Protein AF-M7CTZ2-F1 (afdb_monomer_lite)

Secondary structure (DSSP, 8-state):
---HHHHHHHHHHHHHHHHHHHH----TT-SSEEE-TTSPPPPHHHHHHHHHHHHHTT--EEEEEEEEETTEEEEEEEETT----HHHHHHHHHHT-

Radius of gyration: 15.52 Å; chains: 1; bounding box: 33×26×49 Å

pLDDT: mean 89.27, std 10.99, range [47.38, 98.12]

Organism: NCBI:txid1288826

Foldseek 3Di:
DPPPVVVVVVVVVVVVVLVVQVVDADDPPAHAENEDPAADDDDPVLRNVVSVVCVVVVKHKYFPYWDDDPVGIDTDMDISVRDDCPVVSVVSRVVVD

Sequence (97 aa):
MDEPNDSAKLKRLSELHDEFLRSLRPNRGLRSIHVASGCLEFGEWFLSRWDREVTSRQDFVYISDAHYKRSGFYVDYDSILGIDYDDLVEALIGQGR

Structure (mmCIF, N/CA/C/O backbone):
data_AF-M7CTZ2-F1
#
_entry.id   AF-M7CTZ2-F1
#
loop_
_atom_site.group_PDB
_atom_site.id
_atom_site.type_symbol
_atom_site.label_atom_id
_atom_site.label_alt_id
_atom_site.label_comp_id
_atom_site.label_asym_id
_atom_site.label_entity_id
_atom_site.label_seq_id
_atom_site.pdbx_PDB_ins_code
_atom_site.Cartn_x
_atom_site.Cartn_y
_atom_site.Cartn_z
_atom_site.occupancy
_atom_site.B_iso_or_equiv
_atom_site.auth_seq_id
_atom_site.auth_comp_id
_atom_site.auth_asym_id
_atom_site.auth_atom_id
_atom_site.pdbx_PDB_model_num
ATOM 1 N N . MET A 1 1 ? 2.091 -3.142 -35.228 1.00 48.53 1 MET A N 1
ATOM 2 C CA . MET A 1 1 ? 3.378 -3.859 -35.176 1.00 48.53 1 MET A CA 1
ATOM 3 C C . MET A 1 1 ? 4.091 -3.218 -34.004 1.00 48.53 1 MET A C 1
ATOM 5 O O . MET A 1 1 ? 4.505 -2.078 -34.149 1.00 48.53 1 MET A O 1
ATOM 9 N N . ASP A 1 2 ? 4.048 -3.843 -32.827 1.00 53.19 2 ASP A N 1
ATOM 10 C CA . ASP A 1 2 ? 4.676 -3.281 -31.627 1.00 53.19 2 ASP A CA 1
ATOM 11 C C . ASP A 1 2 ? 6.187 -3.267 -31.854 1.00 53.19 2 ASP A C 1
ATOM 13 O O . ASP A 1 2 ? 6.781 -4.305 -32.163 1.00 53.19 2 ASP A O 1
ATOM 17 N N . GLU A 1 3 ? 6.805 -2.087 -31.812 1.00 56.62 3 GLU A N 1
ATOM 18 C CA . GLU A 1 3 ? 8.240 -1.983 -32.042 1.00 56.62 3 GLU A CA 1
ATOM 19 C C . GLU A 1 3 ? 8.989 -2.720 -30.914 1.00 56.62 3 GLU A C 1
ATOM 21 O O . GLU A 1 3 ? 8.676 -2.518 -29.737 1.00 56.62 3 GLU A O 1
ATOM 26 N N . PRO A 1 4 ? 10.020 -3.533 -31.221 1.00 61.5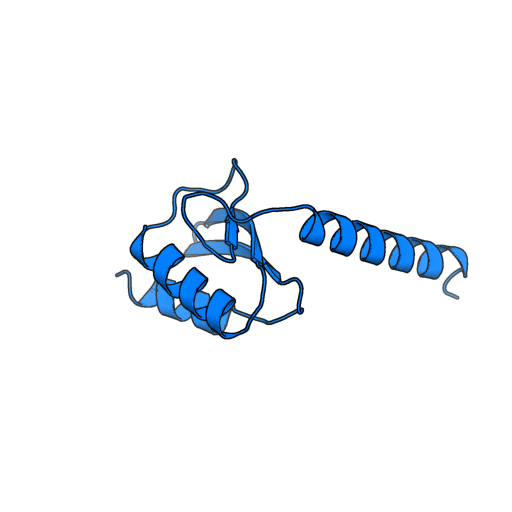3 4 PRO A N 1
ATOM 27 C CA . PRO A 1 4 ? 10.800 -4.292 -30.228 1.00 61.53 4 PRO A CA 1
ATOM 28 C C . PRO A 1 4 ? 11.365 -3.448 -29.070 1.00 61.53 4 PRO A C 1
ATOM 30 O O . PRO A 1 4 ? 11.725 -3.972 -28.017 1.00 61.53 4 PRO A O 1
ATOM 33 N N . ASN A 1 5 ? 11.449 -2.133 -29.274 1.00 73.00 5 ASN A N 1
ATOM 34 C CA . ASN A 1 5 ? 11.952 -1.149 -28.331 1.00 73.00 5 ASN A CA 1
ATOM 35 C C . ASN A 1 5 ? 11.002 -0.913 -27.142 1.00 73.00 5 ASN A C 1
ATOM 37 O O . ASN A 1 5 ? 11.460 -0.699 -26.021 1.00 73.00 5 ASN A O 1
ATOM 41 N N . ASP A 1 6 ? 9.687 -0.986 -27.350 1.00 83.50 6 ASP A N 1
ATOM 42 C CA . ASP A 1 6 ? 8.721 -0.628 -26.306 1.00 83.50 6 ASP A CA 1
ATOM 43 C C . ASP A 1 6 ? 8.547 -1.747 -25.282 1.00 83.50 6 ASP A C 1
ATOM 45 O O . ASP A 1 6 ? 8.524 -1.483 -24.081 1.00 83.50 6 ASP A O 1
ATOM 49 N N . SER A 1 7 ? 8.568 -3.007 -25.722 1.00 86.38 7 SER A N 1
ATOM 50 C CA . SER A 1 7 ? 8.563 -4.160 -24.811 1.00 86.38 7 SER A CA 1
ATOM 51 C C . SER A 1 7 ? 9.784 -4.158 -23.877 1.00 86.38 7 SER A C 1
ATOM 53 O O . SER A 1 7 ? 9.651 -4.376 -22.672 1.00 86.38 7 SER A O 1
ATOM 55 N N . ALA A 1 8 ? 10.971 -3.835 -24.404 1.00 86.88 8 ALA A N 1
ATOM 56 C CA . ALA A 1 8 ? 12.192 -3.746 -23.607 1.00 86.88 8 ALA A CA 1
ATOM 57 C C . ALA A 1 8 ? 12.140 -2.599 -22.581 1.00 86.88 8 ALA A C 1
ATOM 59 O O . ALA A 1 8 ? 12.534 -2.783 -21.427 1.00 86.88 8 ALA A O 1
ATOM 60 N N . LYS A 1 9 ? 11.613 -1.430 -22.973 1.00 90.31 9 LYS A N 1
ATOM 61 C CA . LYS A 1 9 ? 11.414 -0.292 -22.061 1.00 90.31 9 LYS A CA 1
ATOM 62 C C . LYS A 1 9 ? 10.398 -0.604 -20.967 1.00 90.31 9 LYS A C 1
ATOM 64 O O . LYS A 1 9 ? 10.657 -0.286 -19.812 1.00 90.31 9 LYS A O 1
ATOM 69 N N . LEU A 1 10 ? 9.277 -1.241 -21.308 1.00 91.19 10 LEU A N 1
ATOM 70 C CA . LEU A 1 10 ? 8.253 -1.642 -20.340 1.00 91.19 10 LEU A CA 1
ATOM 71 C C . LEU A 1 10 ? 8.809 -2.637 -19.323 1.00 91.19 10 LEU A C 1
ATOM 73 O O . LEU A 1 10 ? 8.621 -2.454 -18.123 1.00 91.19 10 LEU A O 1
ATOM 77 N N . LYS A 1 11 ? 9.569 -3.637 -19.785 1.00 90.75 11 LYS A N 1
ATOM 78 C CA . LYS A 1 11 ? 10.261 -4.565 -18.887 1.00 90.75 11 LYS A CA 1
ATOM 79 C C . LYS A 1 11 ? 11.204 -3.819 -17.944 1.00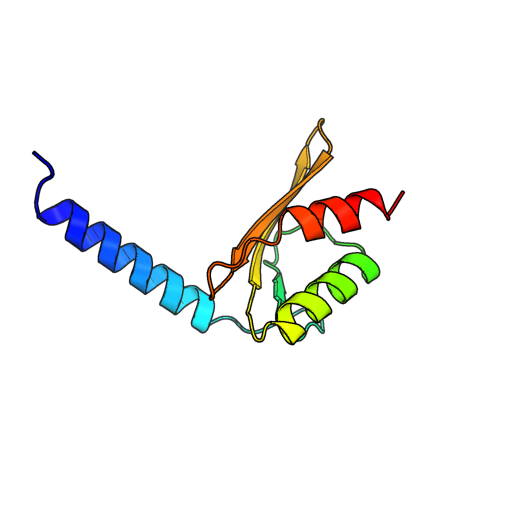 90.75 11 LYS A C 1
ATOM 81 O O . LYS A 1 11 ? 11.174 -4.058 -16.741 1.00 90.75 11 LYS A O 1
ATOM 86 N N . ARG A 1 12 ? 11.995 -2.875 -18.468 1.00 92.50 12 ARG A N 1
ATOM 87 C CA . ARG A 1 12 ? 12.910 -2.084 -17.640 1.00 92.50 12 ARG A CA 1
ATOM 88 C C . ARG A 1 12 ? 12.174 -1.215 -16.618 1.00 92.50 12 ARG A C 1
ATOM 90 O O . ARG A 1 12 ? 12.650 -1.080 -15.498 1.00 92.50 12 ARG A O 1
ATOM 97 N N . LEU A 1 13 ? 11.034 -0.634 -16.987 1.00 91.94 13 LEU A N 1
ATOM 98 C CA . LEU A 1 13 ? 10.192 0.134 -16.067 1.00 91.94 13 LEU A CA 1
ATOM 99 C C . LEU A 1 13 ? 9.633 -0.745 -14.944 1.00 91.94 13 LEU A C 1
ATOM 101 O O . LEU A 1 13 ? 9.684 -0.333 -13.791 1.00 91.94 13 LEU A O 1
ATOM 105 N N . SER A 1 14 ? 9.171 -1.956 -15.265 1.00 88.81 14 SER A N 1
ATOM 106 C CA . SER A 1 14 ? 8.709 -2.926 -14.265 1.00 88.81 14 SER A CA 1
ATOM 107 C C . SER A 1 14 ? 9.826 -3.311 -13.291 1.00 88.81 14 SER A C 1
ATOM 109 O O . SER A 1 14 ? 9.615 -3.296 -12.086 1.00 88.81 14 SER A O 1
ATOM 111 N N . GLU A 1 15 ? 11.033 -3.591 -13.794 1.00 91.56 15 GLU A N 1
ATOM 112 C CA . GLU A 1 15 ? 12.193 -3.905 -12.946 1.00 91.56 15 GLU A CA 1
ATOM 113 C C . GLU A 1 15 ? 12.553 -2.739 -12.015 1.00 91.56 15 GLU A C 1
ATOM 115 O O . GLU A 1 15 ? 12.798 -2.946 -10.831 1.00 91.56 15 GLU A O 1
ATOM 120 N N . LEU A 1 16 ? 12.556 -1.505 -12.532 1.00 93.81 16 LEU A N 1
ATOM 121 C CA . LEU A 1 16 ? 12.828 -0.308 -11.731 1.00 93.81 16 LEU A CA 1
ATOM 122 C C . LEU A 1 16 ? 11.758 -0.067 -10.660 1.00 93.81 16 LEU A C 1
ATOM 124 O O . LEU A 1 16 ? 12.082 0.394 -9.567 1.00 93.81 16 LEU A O 1
ATOM 128 N N . HIS A 1 17 ? 10.497 -0.370 -10.967 1.00 90.75 17 HIS A N 1
ATOM 129 C CA . HIS A 1 17 ? 9.404 -0.290 -10.005 1.00 90.75 17 HIS A CA 1
ATOM 130 C C . HIS A 1 17 ? 9.585 -1.316 -8.875 1.00 90.75 17 HIS A C 1
ATOM 132 O O . HIS A 1 17 ? 9.555 -0.941 -7.704 1.00 90.75 17 HIS A O 1
ATOM 138 N N . ASP A 1 18 ? 9.895 -2.572 -9.203 1.00 88.75 18 ASP A N 1
ATOM 139 C CA . ASP A 1 18 ? 10.173 -3.610 -8.202 1.00 88.75 18 ASP A CA 1
ATOM 140 C C . ASP A 1 18 ? 11.400 -3.270 -7.343 1.00 88.75 18 ASP A C 1
ATOM 142 O O . ASP A 1 18 ? 11.390 -3.459 -6.123 1.00 88.75 18 ASP A O 1
ATOM 146 N N . GLU A 1 19 ? 12.471 -2.762 -7.964 1.00 93.50 19 GLU A N 1
ATOM 147 C CA . GLU A 1 19 ? 13.670 -2.277 -7.271 1.00 93.50 19 GLU A CA 1
ATOM 148 C C . GLU A 1 19 ? 13.322 -1.140 -6.301 1.00 93.50 19 GLU A C 1
ATOM 150 O O . GLU A 1 19 ? 13.782 -1.143 -5.154 1.00 93.50 19 GLU A O 1
ATOM 155 N N . PHE A 1 20 ? 12.477 -0.197 -6.731 1.00 93.81 20 PHE A N 1
ATOM 156 C CA . PHE A 1 20 ? 11.986 0.884 -5.885 1.00 93.81 20 PHE A CA 1
ATOM 157 C C . PHE A 1 20 ? 11.207 0.337 -4.687 1.00 93.81 20 PHE A C 1
ATOM 159 O O . PHE A 1 20 ? 11.578 0.650 -3.554 1.00 93.81 20 PHE A O 1
ATOM 166 N N . LEU A 1 21 ? 10.211 -0.530 -4.897 1.00 91.38 21 LEU A N 1
ATOM 167 C CA . LEU A 1 21 ? 9.423 -1.112 -3.805 1.00 91.38 21 LEU A CA 1
ATOM 168 C C . LEU A 1 21 ? 10.307 -1.858 -2.797 1.00 91.38 21 LEU A C 1
ATOM 170 O O . LEU A 1 21 ? 10.175 -1.662 -1.590 1.00 91.38 21 LEU A O 1
ATOM 174 N N . ARG A 1 22 ? 11.274 -2.647 -3.281 1.00 91.56 22 ARG A N 1
ATOM 175 C CA . ARG A 1 22 ? 12.237 -3.385 -2.441 1.00 91.56 22 ARG A CA 1
ATOM 176 C C . ARG A 1 22 ? 13.189 -2.482 -1.659 1.00 91.56 22 ARG A C 1
ATOM 178 O O . ARG A 1 22 ? 13.744 -2.919 -0.651 1.00 91.56 22 ARG A O 1
ATOM 185 N N . SER A 1 23 ? 13.419 -1.256 -2.125 1.00 94.69 23 SER A N 1
ATOM 186 C CA . SER A 1 23 ? 14.276 -0.286 -1.433 1.00 94.69 23 SER A CA 1
ATOM 187 C C . SER A 1 23 ? 13.593 0.359 -0.224 1.00 94.69 23 SER A C 1
ATOM 189 O O . SER A 1 23 ? 14.270 0.864 0.679 1.00 94.69 23 SER A O 1
ATOM 191 N N . LEU A 1 24 ? 12.258 0.340 -0.191 1.00 96.25 24 LEU A N 1
ATOM 192 C CA . LEU A 1 24 ? 11.473 0.945 0.872 1.00 96.25 24 LEU A CA 1
ATOM 193 C C . LEU A 1 24 ? 11.509 0.093 2.144 1.00 96.25 24 LEU A C 1
ATOM 195 O O . LEU A 1 24 ? 11.769 -1.109 2.144 1.00 96.25 24 LEU A O 1
ATOM 199 N N . ARG A 1 25 ? 11.236 0.751 3.270 1.00 96.56 25 ARG A N 1
ATOM 200 C CA . ARG A 1 25 ? 11.053 0.102 4.570 1.00 96.56 25 ARG A CA 1
ATOM 201 C C . ARG A 1 25 ? 9.732 0.538 5.179 1.00 96.56 25 ARG A C 1
ATOM 203 O O . ARG A 1 25 ? 9.370 1.699 4.987 1.00 96.56 25 ARG A O 1
ATOM 210 N N . PRO A 1 26 ? 9.058 -0.321 5.955 1.00 96.81 26 PRO A N 1
ATOM 211 C CA . PRO A 1 26 ? 7.871 0.075 6.695 1.00 96.81 26 PRO A CA 1
ATOM 212 C C . PRO A 1 26 ? 8.123 1.332 7.531 1.00 96.81 26 PRO A C 1
ATOM 214 O O . PRO A 1 26 ? 9.235 1.554 8.023 1.00 96.81 26 PRO A O 1
ATOM 217 N N . ASN A 1 27 ? 7.102 2.169 7.684 1.00 96.19 27 ASN A N 1
ATOM 218 C CA . ASN A 1 27 ? 7.201 3.403 8.459 1.00 96.19 27 ASN A CA 1
ATOM 219 C C . ASN A 1 27 ? 5.990 3.579 9.386 1.00 96.19 27 ASN A C 1
ATOM 221 O O . ASN A 1 27 ? 5.137 2.704 9.482 1.00 96.19 27 ASN A O 1
ATOM 225 N N . ARG A 1 28 ? 5.955 4.683 10.147 1.00 91.00 28 ARG A N 1
ATOM 226 C CA . ARG A 1 28 ? 4.846 5.012 11.068 1.00 91.00 28 ARG A CA 1
ATOM 227 C C . ARG A 1 28 ? 4.528 3.899 12.093 1.00 91.00 28 ARG A C 1
ATOM 229 O O . ARG A 1 28 ? 3.392 3.755 12.523 1.00 91.00 28 ARG A O 1
ATOM 236 N N . GLY A 1 29 ? 5.537 3.114 12.488 1.00 92.94 29 GLY A N 1
ATOM 237 C CA . GLY A 1 29 ? 5.393 2.008 13.449 1.00 92.94 29 GLY A CA 1
ATOM 238 C C . GLY A 1 29 ? 4.799 0.712 12.876 1.00 92.94 29 GLY A C 1
ATOM 239 O O . GLY A 1 29 ? 4.567 -0.226 13.638 1.00 92.94 29 GLY A O 1
ATOM 240 N N . LEU A 1 30 ? 4.574 0.649 11.562 1.00 96.06 30 LEU A N 1
ATOM 241 C CA . LEU A 1 30 ? 4.054 -0.515 10.841 1.00 96.06 30 LEU A CA 1
ATOM 242 C C . LEU A 1 30 ? 5.163 -1.536 10.546 1.00 96.06 30 LEU A C 1
ATOM 244 O O . LEU A 1 30 ? 6.355 -1.228 10.655 1.00 96.06 30 LEU A O 1
ATOM 248 N N . ARG A 1 31 ? 4.779 -2.767 10.191 1.00 97.44 31 ARG A N 1
ATOM 249 C CA . ARG A 1 31 ? 5.712 -3.888 9.970 1.00 97.44 31 ARG A CA 1
ATOM 250 C C . ARG A 1 31 ? 5.891 -4.279 8.513 1.00 97.44 31 ARG A C 1
ATOM 252 O O . ARG A 1 31 ? 6.957 -4.782 8.173 1.00 97.44 31 ARG A O 1
ATOM 259 N N . SER A 1 32 ? 4.884 -4.044 7.685 1.00 97.75 32 SER A N 1
ATOM 260 C CA . SER A 1 32 ? 4.864 -4.446 6.278 1.00 97.75 32 SER A CA 1
ATOM 261 C C . SER A 1 32 ? 4.374 -3.345 5.340 1.00 97.75 32 SER A C 1
ATOM 263 O O . SER A 1 32 ? 4.440 -3.518 4.128 1.00 97.75 32 SER A O 1
ATOM 265 N N . ILE A 1 33 ? 3.905 -2.213 5.869 1.00 97.88 33 ILE A N 1
ATOM 266 C CA . ILE A 1 33 ? 3.396 -1.102 5.060 1.00 97.88 33 ILE A CA 1
ATOM 267 C C . ILE A 1 33 ? 4.323 0.114 5.143 1.00 97.88 33 ILE A C 1
ATOM 269 O O . ILE A 1 33 ? 4.718 0.545 6.230 1.00 97.88 33 ILE A O 1
ATOM 273 N N . HIS A 1 34 ? 4.631 0.707 3.990 1.00 97.69 34 HIS A N 1
ATOM 274 C CA . HIS A 1 34 ? 5.210 2.046 3.889 1.00 97.69 34 HIS A CA 1
ATOM 275 C C . HIS A 1 34 ? 4.164 3.032 3.376 1.00 97.69 34 HIS A C 1
ATOM 277 O O . HIS A 1 34 ? 3.587 2.826 2.315 1.00 97.69 34 HIS A O 1
ATOM 283 N N . VAL A 1 35 ? 3.969 4.139 4.088 1.00 96.69 35 VAL A N 1
ATOM 284 C CA . VAL A 1 35 ? 3.045 5.209 3.688 1.00 96.69 35 VAL A CA 1
ATOM 285 C C . VAL A 1 35 ? 3.827 6.423 3.209 1.00 96.69 35 VAL A C 1
ATOM 287 O O . VAL A 1 35 ? 4.633 6.965 3.974 1.00 96.69 35 VAL A O 1
ATOM 290 N N . ALA A 1 36 ? 3.582 6.883 1.981 1.00 95.38 36 ALA A N 1
ATOM 291 C CA . ALA A 1 36 ? 4.224 8.083 1.460 1.00 95.38 36 ALA A CA 1
ATOM 292 C C . ALA A 1 36 ? 3.922 9.315 2.336 1.00 95.38 36 ALA A C 1
ATOM 294 O O . ALA A 1 36 ? 2.862 9.451 2.951 1.00 95.38 36 ALA A O 1
ATOM 295 N N . SER A 1 37 ? 4.872 10.249 2.408 1.00 89.31 37 SER A N 1
ATOM 296 C CA . SER A 1 37 ? 4.775 11.429 3.283 1.00 89.31 37 SER A CA 1
ATOM 297 C C . SER A 1 37 ? 3.623 12.381 2.927 1.00 89.31 37 SER A C 1
ATOM 299 O O . SER A 1 37 ? 3.268 13.213 3.754 1.00 89.31 37 SER A O 1
ATOM 301 N N . GLY A 1 38 ? 3.051 12.270 1.722 1.00 86.38 38 GLY A N 1
ATOM 302 C CA . GLY A 1 38 ? 1.940 13.100 1.243 1.00 86.38 38 GLY A CA 1
ATOM 303 C C . GLY A 1 38 ? 0.542 12.517 1.466 1.00 86.38 38 GLY A C 1
ATOM 304 O O . GLY A 1 38 ? -0.432 13.240 1.274 1.00 86.38 38 GLY A O 1
ATOM 305 N N . CYS A 1 39 ? 0.422 11.250 1.876 1.00 89.94 39 CYS A N 1
ATOM 306 C CA . CYS A 1 39 ? -0.883 10.635 2.112 1.00 89.94 39 CYS A CA 1
ATOM 307 C C . CYS A 1 39 ? -1.577 11.287 3.312 1.00 89.94 39 CYS A C 1
ATOM 309 O O . CYS A 1 39 ? -0.922 11.582 4.321 1.00 89.94 39 CYS A O 1
ATOM 311 N N . LEU A 1 40 ? -2.906 11.428 3.235 1.00 87.88 40 LEU A N 1
ATOM 312 C CA . LEU A 1 40 ? -3.714 11.816 4.389 1.00 87.88 40 LEU A CA 1
ATOM 313 C C . LEU A 1 40 ? -3.438 10.923 5.605 1.00 87.88 40 LEU A C 1
ATOM 315 O O . LEU A 1 40 ? -3.016 9.768 5.495 1.00 87.88 40 LEU A O 1
ATOM 319 N N . GLU A 1 41 ? -3.699 11.469 6.791 1.00 84.19 41 GLU A N 1
ATOM 320 C CA . GLU A 1 41 ? -3.671 10.668 8.006 1.00 84.19 41 GLU A CA 1
ATOM 321 C C . GLU A 1 41 ? -4.784 9.624 7.968 1.00 84.19 41 GLU A C 1
ATOM 323 O O . GLU A 1 41 ? -5.972 9.929 7.847 1.00 84.19 41 GLU A O 1
ATOM 328 N N . PHE A 1 42 ? -4.371 8.369 8.074 1.00 84.44 42 PHE A N 1
ATOM 329 C CA . PHE A 1 42 ? -5.271 7.251 8.265 1.00 84.44 42 PHE A CA 1
ATOM 330 C C . PHE A 1 42 ? -5.582 7.093 9.750 1.00 84.44 42 PHE A C 1
ATOM 332 O O . PHE A 1 42 ? -4.722 7.331 10.600 1.00 84.44 42 PHE A O 1
ATOM 339 N N . GLY A 1 43 ? -6.774 6.590 10.069 1.00 86.00 43 GLY A N 1
ATOM 340 C CA . GLY A 1 43 ? -7.057 6.136 11.428 1.00 86.00 43 GLY A CA 1
ATOM 341 C C . GLY A 1 43 ? -6.102 5.008 11.839 1.00 86.00 43 GLY A C 1
ATOM 342 O O . GLY A 1 43 ? -5.883 4.068 11.073 1.00 86.00 43 GLY A O 1
ATOM 343 N N . GLU A 1 44 ? -5.566 5.068 13.062 1.00 87.56 44 GLU A N 1
ATOM 344 C CA . GLU A 1 44 ? -4.599 4.077 13.565 1.00 87.56 44 GLU A CA 1
ATOM 345 C C . GLU A 1 44 ? -5.132 2.639 13.483 1.00 87.56 44 GLU A C 1
ATOM 347 O O . GLU A 1 44 ? -4.406 1.718 13.108 1.00 87.56 44 GLU A O 1
ATOM 352 N N . TRP A 1 45 ? -6.422 2.444 13.781 1.00 90.31 45 TRP A N 1
ATOM 353 C CA . TRP A 1 45 ? -7.070 1.135 13.692 1.00 90.31 45 TRP A CA 1
ATOM 354 C C . TRP A 1 45 ? -7.061 0.573 12.265 1.00 90.31 45 TRP A C 1
ATOM 356 O O . TRP A 1 45 ? -6.739 -0.600 12.080 1.00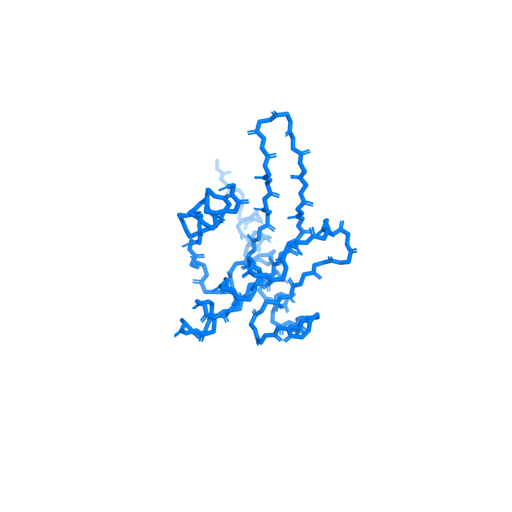 90.31 45 TRP A O 1
ATOM 366 N N . PHE A 1 46 ? -7.363 1.408 11.265 1.00 92.00 46 PHE A N 1
ATOM 367 C CA . PHE A 1 46 ? -7.398 1.010 9.856 1.00 92.00 46 PHE A CA 1
ATOM 368 C C . PHE A 1 46 ? -6.022 0.506 9.407 1.00 92.00 46 PHE A C 1
ATOM 370 O O . PHE A 1 46 ? -5.900 -0.639 8.965 1.00 92.00 46 PHE A O 1
ATOM 377 N N . LEU A 1 47 ? -4.971 1.313 9.612 1.00 93.62 47 LEU A N 1
ATOM 378 C CA . LEU A 1 47 ? -3.611 0.927 9.224 1.00 93.62 47 LEU A CA 1
ATOM 379 C C . LEU A 1 47 ? -3.123 -0.291 10.003 1.00 93.62 47 LEU A C 1
ATOM 381 O O . LEU A 1 47 ? -2.504 -1.172 9.419 1.00 93.62 47 LEU A O 1
ATOM 385 N N . SER A 1 48 ? -3.427 -0.385 11.299 1.00 94.88 48 SER A N 1
ATOM 386 C CA . SER A 1 48 ? -3.013 -1.532 12.110 1.00 94.88 48 SER A CA 1
ATOM 387 C C . SER A 1 48 ? -3.661 -2.843 11.651 1.00 94.88 48 SER A C 1
ATOM 389 O O . SER A 1 48 ? -3.011 -3.893 11.641 1.00 94.88 48 SER A O 1
ATOM 391 N N . ARG A 1 49 ? -4.946 -2.813 11.265 1.00 96.25 49 ARG A N 1
ATOM 392 C CA . ARG A 1 49 ? -5.644 -4.006 10.765 1.00 96.25 49 ARG A CA 1
ATOM 393 C C . ARG A 1 49 ? -5.124 -4.426 9.399 1.00 96.25 49 ARG A C 1
ATOM 395 O O . ARG A 1 49 ? -4.896 -5.622 9.220 1.00 96.25 49 ARG A O 1
ATOM 402 N N . TRP A 1 50 ? -4.896 -3.473 8.500 1.00 96.81 50 TRP A N 1
ATOM 403 C CA . TRP A 1 50 ? -4.336 -3.759 7.184 1.00 96.81 50 TRP A CA 1
ATOM 404 C C . TRP A 1 50 ? -2.894 -4.272 7.281 1.00 96.81 50 TRP A C 1
ATOM 406 O O . TRP A 1 50 ? -2.597 -5.336 6.748 1.00 96.81 50 TRP A O 1
ATOM 416 N N . ASP A 1 51 ? -2.029 -3.617 8.063 1.00 97.88 51 ASP A N 1
ATOM 417 C CA . ASP A 1 51 ? -0.634 -4.036 8.272 1.00 97.88 51 ASP A CA 1
ATOM 418 C C . ASP A 1 51 ? -0.534 -5.469 8.802 1.00 97.88 51 ASP A C 1
ATOM 420 O O . ASP A 1 51 ? 0.328 -6.236 8.371 1.00 97.88 51 ASP A O 1
ATOM 424 N N . ARG A 1 52 ? -1.458 -5.879 9.682 1.00 97.81 52 ARG A N 1
ATOM 425 C CA . ARG A 1 52 ? -1.527 -7.264 10.166 1.00 97.81 52 ARG A CA 1
ATOM 426 C C . ARG A 1 52 ? -1.833 -8.258 9.045 1.00 97.81 52 ARG A C 1
ATOM 428 O O . ARG A 1 52 ? -1.219 -9.323 9.025 1.00 97.81 52 ARG A O 1
ATOM 435 N N . GLU A 1 53 ? -2.766 -7.935 8.154 1.00 98.12 53 GLU A N 1
ATOM 436 C CA . GLU A 1 53 ? -3.112 -8.803 7.025 1.00 98.12 53 GLU A CA 1
ATOM 437 C C . GLU A 1 53 ? -1.928 -8.925 6.059 1.00 98.12 53 GLU A C 1
ATOM 439 O O . GLU A 1 53 ? -1.507 -10.043 5.761 1.00 98.12 53 GLU A O 1
ATOM 444 N N . VAL A 1 54 ? -1.319 -7.798 5.669 1.00 98.06 54 VAL A N 1
ATOM 445 C CA . VAL A 1 54 ? -0.133 -7.772 4.792 1.00 98.06 54 VAL A CA 1
ATOM 446 C C . VAL A 1 54 ? 1.018 -8.574 5.415 1.00 98.06 54 VAL A C 1
ATOM 448 O O . VAL A 1 54 ? 1.607 -9.438 4.765 1.00 98.06 54 VAL A O 1
ATOM 451 N N . THR A 1 55 ? 1.278 -8.380 6.714 1.00 98.00 55 THR A N 1
ATOM 452 C CA . THR A 1 55 ? 2.292 -9.148 7.458 1.00 98.00 55 THR A CA 1
ATOM 453 C C . THR A 1 55 ? 1.998 -10.650 7.427 1.00 98.00 55 THR A C 1
ATOM 455 O O . THR A 1 55 ? 2.908 -11.456 7.238 1.00 98.00 55 THR A O 1
ATOM 458 N N . SER A 1 56 ? 0.736 -11.052 7.617 1.00 97.81 56 SER A N 1
ATOM 459 C CA . SER 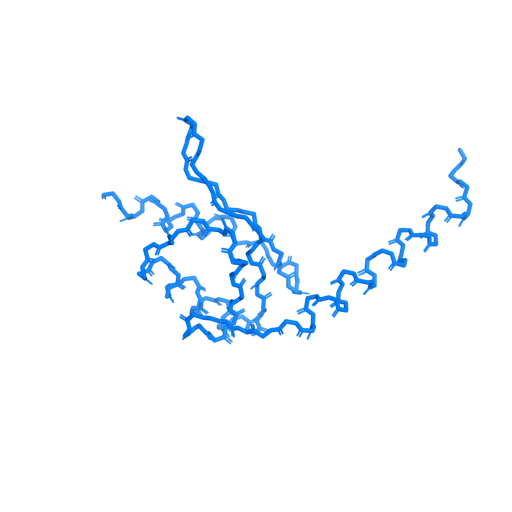A 1 56 ? 0.345 -12.469 7.643 1.00 97.81 56 SER A CA 1
ATOM 460 C C . SER A 1 56 ? 0.546 -13.170 6.299 1.00 97.81 56 SER A C 1
ATOM 462 O O . SER A 1 56 ? 0.861 -14.359 6.267 1.00 97.81 56 SER A O 1
ATOM 464 N N . ARG A 1 57 ? 0.436 -12.414 5.202 1.00 97.06 57 ARG A N 1
ATOM 465 C CA . ARG A 1 57 ? 0.677 -12.877 3.831 1.00 97.06 57 ARG A CA 1
ATOM 466 C C . ARG A 1 57 ? 2.147 -12.815 3.425 1.00 97.06 57 ARG A C 1
ATOM 468 O O . ARG A 1 57 ? 2.472 -13.202 2.310 1.00 97.06 57 ARG A O 1
ATOM 475 N N . GLN A 1 58 ? 3.021 -12.371 4.333 1.00 96.56 58 GLN A N 1
ATOM 476 C CA . GLN A 1 58 ? 4.449 -12.152 4.082 1.00 96.56 58 GLN A CA 1
ATOM 477 C C . GLN A 1 58 ? 4.694 -11.199 2.904 1.00 96.56 58 GLN A C 1
ATOM 479 O O . GLN A 1 58 ? 5.661 -11.347 2.159 1.00 96.56 58 GLN A O 1
ATOM 484 N N . ASP A 1 59 ? 3.800 -10.226 2.754 1.00 96.56 59 ASP A N 1
ATOM 485 C CA . ASP A 1 59 ? 3.819 -9.239 1.689 1.00 96.56 59 ASP A CA 1
ATOM 486 C C . ASP A 1 59 ? 4.374 -7.895 2.198 1.00 96.56 59 ASP A C 1
ATOM 488 O O . ASP A 1 59 ? 4.612 -7.696 3.399 1.00 96.56 59 ASP A O 1
ATOM 492 N N . PHE A 1 60 ? 4.584 -6.968 1.270 1.00 97.19 60 PHE A N 1
ATOM 493 C CA . PHE A 1 60 ? 4.919 -5.577 1.535 1.00 97.19 60 PHE A CA 1
ATOM 494 C C . PHE A 1 60 ? 4.058 -4.672 0.660 1.00 97.19 60 PHE A C 1
ATOM 496 O O . PHE A 1 60 ? 3.946 -4.899 -0.545 1.00 97.19 60 PHE A O 1
ATOM 503 N N . VAL A 1 61 ? 3.490 -3.632 1.267 1.00 97.75 61 VAL A N 1
ATOM 504 C CA . VAL A 1 61 ? 2.629 -2.672 0.572 1.00 97.75 61 VAL A CA 1
ATOM 505 C C . VAL A 1 61 ? 3.210 -1.268 0.676 1.00 97.75 61 VAL A C 1
ATOM 507 O O . VAL A 1 61 ? 3.528 -0.777 1.762 1.00 97.75 61 VAL A O 1
ATOM 510 N N . TYR A 1 62 ? 3.312 -0.604 -0.467 1.00 97.56 62 TYR A N 1
ATOM 511 C CA . TYR A 1 62 ? 3.594 0.818 -0.563 1.00 97.56 62 TYR A CA 1
ATOM 512 C C . TYR A 1 62 ? 2.294 1.567 -0.830 1.00 97.56 62 TYR A C 1
ATOM 514 O O . TYR A 1 62 ? 1.670 1.367 -1.860 1.00 97.56 62 TYR A O 1
ATOM 522 N N . ILE A 1 63 ? 1.891 2.440 0.087 1.00 96.88 63 ILE A N 1
ATOM 523 C CA . ILE A 1 63 ? 0.772 3.355 -0.122 1.00 96.88 63 ILE A CA 1
ATOM 524 C C . ILE A 1 63 ? 1.336 4.647 -0.709 1.00 96.88 63 ILE A C 1
ATOM 526 O O . ILE A 1 63 ? 2.072 5.374 -0.029 1.00 96.88 63 ILE A O 1
ATOM 530 N N . SER A 1 64 ? 1.002 4.909 -1.969 1.00 95.31 64 SER A N 1
ATOM 531 C CA . SER A 1 64 ? 1.530 6.030 -2.746 1.00 95.31 64 SER A CA 1
ATOM 532 C C . SER A 1 64 ? 0.695 7.296 -2.571 1.00 95.31 64 SER A C 1
ATOM 534 O O . SER A 1 64 ? 1.259 8.391 -2.488 1.00 95.31 64 SER A O 1
ATOM 536 N N . ASP A 1 65 ? -0.624 7.150 -2.433 1.00 93.62 65 ASP A N 1
ATOM 537 C CA . ASP A 1 65 ? -1.544 8.257 -2.203 1.00 93.62 65 ASP A CA 1
ATOM 538 C C . ASP A 1 65 ? -2.771 7.822 -1.388 1.00 93.62 65 ASP A C 1
ATOM 540 O O . ASP A 1 65 ? -3.199 6.669 -1.419 1.00 93.62 65 ASP A O 1
ATOM 544 N N . ALA A 1 66 ? -3.342 8.759 -0.635 1.00 91.81 66 ALA A N 1
ATOM 545 C CA . ALA A 1 66 ? -4.637 8.574 0.003 1.00 91.81 66 ALA A CA 1
ATOM 546 C C . ALA A 1 66 ? -5.337 9.910 0.199 1.00 91.81 66 ALA A C 1
ATOM 548 O O . ALA A 1 66 ? -4.810 10.810 0.861 1.00 91.81 66 ALA A O 1
ATOM 549 N N . HIS A 1 67 ? -6.543 10.028 -0.350 1.00 89.12 67 HIS A N 1
ATOM 550 C CA . HIS A 1 67 ? -7.291 11.278 -0.372 1.00 89.12 67 HIS A CA 1
ATOM 551 C C . HIS A 1 67 ? -8.809 11.053 -0.387 1.00 89.12 67 HIS A C 1
ATOM 553 O O . HIS A 1 67 ? -9.320 10.010 -0.793 1.00 89.12 67 HIS A O 1
ATOM 559 N N . TYR A 1 68 ? -9.562 12.070 0.037 1.00 83.56 68 TYR A N 1
ATOM 560 C CA . TYR A 1 68 ? -11.020 12.078 -0.085 1.00 83.56 68 TYR A CA 1
ATOM 561 C C . TYR A 1 68 ? -11.447 12.694 -1.420 1.00 83.56 68 TYR A C 1
ATOM 563 O O . TYR A 1 68 ? -11.045 13.807 -1.761 1.00 83.56 68 TYR A O 1
ATOM 571 N N . LYS A 1 69 ? -12.336 12.010 -2.144 1.00 82.19 69 LYS A N 1
ATOM 572 C CA . LYS A 1 69 ? -13.138 12.596 -3.231 1.00 82.19 69 LYS A CA 1
ATOM 573 C C . LYS A 1 69 ? -14.592 12.719 -2.774 1.00 82.19 69 LYS A C 1
ATOM 575 O O . LYS A 1 69 ? -14.988 12.179 -1.745 1.00 82.19 69 LYS A O 1
ATOM 580 N N . ARG A 1 70 ? -15.430 13.392 -3.574 1.00 76.50 70 ARG A N 1
ATOM 581 C C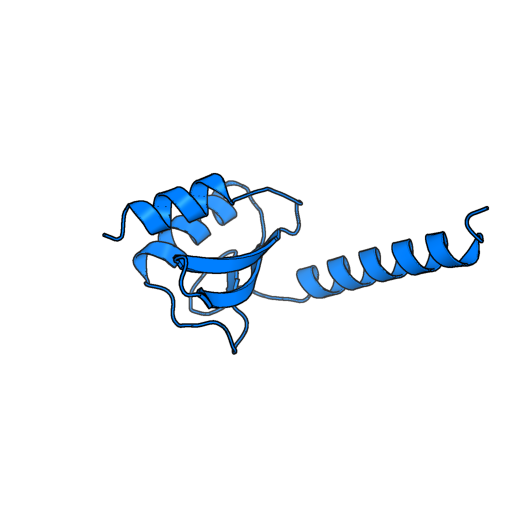A . ARG A 1 70 ? -16.881 13.525 -3.303 1.00 76.50 70 ARG A CA 1
ATOM 582 C C . ARG A 1 70 ? -17.584 12.176 -3.082 1.00 76.50 70 ARG A C 1
ATOM 584 O O . ARG A 1 70 ? -18.601 12.136 -2.402 1.00 76.50 70 ARG A O 1
ATOM 591 N N . SER A 1 71 ? -17.054 11.106 -3.669 1.00 73.38 71 SER A N 1
ATOM 592 C CA . SER A 1 71 ? -17.579 9.740 -3.613 1.00 73.38 71 SER A CA 1
ATOM 593 C C . SER A 1 71 ? -17.058 8.901 -2.443 1.00 73.38 71 SER A C 1
ATOM 595 O O . SER A 1 71 ? -17.612 7.833 -2.205 1.00 73.38 71 SER A O 1
ATOM 597 N N . GLY A 1 72 ? -16.041 9.348 -1.699 1.00 79.00 72 GLY A N 1
ATOM 598 C CA . GLY A 1 72 ? -15.488 8.569 -0.591 1.00 79.00 72 GLY A CA 1
ATOM 599 C C . GLY A 1 72 ? -13.986 8.730 -0.394 1.00 79.00 72 GLY A C 1
ATOM 600 O O . GLY A 1 72 ? -13.359 9.642 -0.935 1.00 79.00 72 GLY A O 1
ATOM 601 N N . PHE A 1 73 ? -13.434 7.841 0.425 1.00 84.50 73 PHE A N 1
ATOM 602 C CA . PHE A 1 73 ? -12.006 7.729 0.694 1.00 84.50 73 PHE A CA 1
ATOM 603 C C . PHE A 1 73 ? -11.353 6.820 -0.350 1.00 84.50 73 PHE A C 1
ATOM 605 O O . PHE A 1 73 ? -11.872 5.740 -0.616 1.00 84.50 73 PHE A O 1
ATOM 612 N N . TYR A 1 74 ? -10.247 7.272 -0.937 1.00 87.81 74 TYR A N 1
ATOM 613 C CA . TYR A 1 74 ? -9.471 6.542 -1.938 1.00 87.81 74 TYR A CA 1
ATOM 614 C C . TYR A 1 74 ? -8.062 6.306 -1.414 1.00 87.81 74 TYR A C 1
ATOM 616 O O . TYR A 1 74 ? -7.488 7.192 -0.774 1.00 87.81 74 TYR A O 1
ATOM 624 N N . VAL A 1 75 ? -7.519 5.127 -1.709 1.00 92.69 75 VAL A N 1
ATOM 625 C CA . VAL A 1 75 ? -6.158 4.732 -1.355 1.00 92.69 75 VAL A CA 1
ATOM 626 C C . VAL A 1 75 ? -5.525 4.068 -2.566 1.00 92.69 75 VAL A C 1
ATOM 628 O O . VAL A 1 75 ? -6.028 3.047 -3.021 1.00 92.69 75 VAL A O 1
ATOM 631 N N . ASP A 1 76 ? -4.425 4.635 -3.049 1.00 94.31 76 ASP A N 1
ATOM 632 C CA . ASP A 1 76 ? -3.614 4.047 -4.109 1.00 94.31 76 ASP A CA 1
ATOM 633 C C . ASP A 1 76 ? -2.416 3.342 -3.462 1.00 94.31 76 ASP A C 1
ATOM 635 O O . ASP A 1 76 ? -1.704 3.916 -2.624 1.00 94.31 76 ASP A O 1
ATOM 639 N N . TYR A 1 77 ? -2.206 2.077 -3.818 1.00 96.38 77 TYR A N 1
ATOM 640 C CA . TYR A 1 77 ? -1.149 1.257 -3.243 1.00 96.38 77 TYR A CA 1
ATOM 641 C C . TYR A 1 77 ? -0.582 0.251 -4.246 1.00 96.38 77 TYR A C 1
ATOM 643 O O . TYR A 1 77 ? -1.252 -0.150 -5.193 1.00 96.38 77 TYR A O 1
ATOM 651 N N . ASP A 1 78 ? 0.644 -0.190 -3.978 1.00 96.50 78 ASP A N 1
ATOM 652 C CA . ASP A 1 78 ? 1.336 -1.249 -4.703 1.00 96.50 78 ASP A CA 1
ATOM 653 C C . ASP A 1 78 ? 1.722 -2.370 -3.728 1.00 96.50 78 ASP A C 1
ATOM 655 O O . ASP A 1 78 ? 2.342 -2.119 -2.690 1.00 96.50 78 ASP A O 1
ATOM 659 N N . SER A 1 79 ? 1.372 -3.614 -4.063 1.00 95.81 79 SER A N 1
ATOM 660 C CA . SER A 1 79 ? 1.834 -4.824 -3.367 1.00 95.81 79 SER A CA 1
ATOM 661 C C . SER A 1 79 ? 3.051 -5.398 -4.086 1.00 95.81 79 SER A C 1
ATOM 663 O O . SER A 1 79 ? 3.008 -5.618 -5.297 1.00 95.81 79 SER A O 1
ATOM 665 N N . ILE A 1 80 ? 4.118 -5.719 -3.348 1.00 93.31 80 ILE A N 1
ATOM 666 C CA . ILE A 1 80 ? 5.309 -6.348 -3.941 1.00 93.31 80 ILE A CA 1
ATOM 667 C C . ILE A 1 80 ? 5.010 -7.749 -4.498 1.00 93.31 80 ILE A C 1
ATOM 669 O O . ILE A 1 80 ? 5.668 -8.192 -5.439 1.00 93.31 80 ILE A O 1
ATOM 673 N N . LEU A 1 81 ? 4.036 -8.463 -3.922 1.00 94.06 81 LEU A N 1
ATOM 674 C CA . LEU A 1 81 ? 3.588 -9.768 -4.412 1.00 94.06 81 LEU A CA 1
ATOM 675 C C . LEU A 1 81 ? 2.423 -9.669 -5.410 1.00 94.06 81 LEU A C 1
ATOM 677 O O . LEU A 1 81 ? 1.956 -10.703 -5.888 1.00 94.06 81 LEU A O 1
ATOM 681 N N . GLY A 1 82 ? 1.953 -8.458 -5.728 1.00 93.50 82 GLY A N 1
ATOM 682 C CA . GLY A 1 82 ? 0.803 -8.235 -6.606 1.00 93.50 82 GLY A CA 1
ATOM 683 C C . GLY A 1 82 ? -0.521 -8.729 -6.015 1.00 93.50 82 GLY A C 1
ATOM 684 O O . GLY A 1 82 ? -1.409 -9.139 -6.760 1.00 93.50 82 GLY A O 1
ATOM 685 N N . ILE A 1 83 ? -0.642 -8.752 -4.684 1.00 96.31 83 ILE A N 1
ATOM 686 C CA . ILE A 1 83 ? -1.877 -9.132 -3.993 1.00 96.31 83 ILE A CA 1
ATOM 687 C C . ILE A 1 83 ? -2.849 -7.951 -4.016 1.00 96.31 83 ILE A C 1
ATOM 689 O O . ILE A 1 83 ? -2.495 -6.838 -3.631 1.00 96.31 83 ILE A O 1
ATOM 693 N N . ASP A 1 84 ? -4.082 -8.238 -4.420 1.00 96.00 84 ASP A N 1
ATOM 694 C CA . ASP A 1 84 ? -5.205 -7.309 -4.362 1.00 96.00 84 ASP A CA 1
ATOM 695 C C . ASP A 1 84 ? -5.806 -7.282 -2.943 1.00 96.00 84 ASP A C 1
ATOM 697 O O . ASP A 1 84 ? -6.212 -8.316 -2.396 1.00 96.00 84 ASP A O 1
ATOM 701 N N . TYR A 1 85 ? -5.810 -6.098 -2.332 1.00 96.31 85 TYR A N 1
ATOM 702 C CA . TYR A 1 85 ? -6.364 -5.807 -1.011 1.00 96.31 85 TYR A CA 1
ATOM 703 C C . TYR A 1 85 ? -7.629 -4.939 -1.074 1.00 96.31 85 TYR A C 1
ATOM 705 O O . TYR A 1 85 ? -8.091 -4.505 -0.016 1.00 96.31 85 TYR A O 1
ATOM 713 N N . ASP A 1 86 ? -8.210 -4.696 -2.249 1.00 94.06 86 ASP A N 1
ATOM 714 C CA . ASP A 1 86 ? -9.330 -3.763 -2.414 1.00 94.06 86 ASP A CA 1
ATOM 715 C C . ASP A 1 86 ? -10.526 -4.160 -1.538 1.00 94.06 86 ASP A C 1
ATOM 717 O O . ASP A 1 86 ? -10.987 -3.353 -0.730 1.00 94.06 86 ASP A O 1
ATOM 721 N N . ASP A 1 87 ? -10.931 -5.435 -1.560 1.00 93.75 87 ASP A N 1
ATOM 722 C CA . ASP A 1 87 ? -12.021 -5.958 -0.718 1.00 93.75 87 ASP A CA 1
ATOM 723 C C . ASP A 1 87 ? -11.772 -5.731 0.786 1.00 93.75 87 ASP A C 1
ATOM 725 O O . ASP A 1 87 ? -12.687 -5.418 1.557 1.00 93.75 87 ASP A O 1
ATOM 729 N N . LEU A 1 88 ? -10.521 -5.895 1.235 1.00 94.06 88 LEU A N 1
ATOM 730 C CA . LEU A 1 88 ? -10.144 -5.659 2.628 1.00 94.06 88 LEU A CA 1
ATOM 731 C C . LEU A 1 88 ? -10.244 -4.172 2.961 1.00 94.06 88 LEU A C 1
ATOM 733 O O . LEU A 1 88 ? -10.811 -3.809 3.992 1.00 94.06 88 LEU A O 1
ATOM 737 N N . VAL A 1 89 ? -9.658 -3.326 2.117 1.00 92.81 89 VAL A N 1
ATOM 738 C CA . VAL A 1 89 ? -9.625 -1.877 2.311 1.00 92.81 89 VAL A CA 1
ATOM 739 C C . VAL A 1 89 ? -11.048 -1.325 2.328 1.00 92.81 89 VAL A C 1
ATOM 741 O O . VAL A 1 89 ? -11.399 -0.596 3.258 1.00 92.81 89 VAL A O 1
ATOM 744 N N . GLU A 1 90 ? -11.901 -1.743 1.393 1.00 90.31 90 GLU A N 1
ATOM 745 C CA . GLU A 1 90 ? -13.318 -1.381 1.352 1.00 90.31 90 GLU A CA 1
ATOM 746 C C . GLU A 1 90 ? -14.058 -1.812 2.624 1.00 90.31 90 GLU A C 1
ATOM 748 O O . GLU A 1 90 ? -14.767 -1.004 3.236 1.00 90.31 90 GLU A O 1
ATOM 753 N N . ALA A 1 91 ? -13.854 -3.052 3.086 1.00 90.25 91 ALA A N 1
ATOM 754 C CA . ALA A 1 91 ? -14.469 -3.541 4.317 1.00 90.25 91 ALA A CA 1
ATOM 755 C C . ALA A 1 91 ? -14.018 -2.743 5.553 1.00 90.25 91 ALA A C 1
ATOM 757 O O . ALA A 1 91 ? -14.839 -2.421 6.415 1.00 90.25 91 ALA A O 1
ATOM 758 N N . LEU A 1 92 ? -12.731 -2.395 5.646 1.00 89.69 92 LEU A N 1
ATOM 759 C CA . LEU A 1 92 ? -12.192 -1.607 6.756 1.00 89.69 92 LEU A CA 1
ATOM 760 C C . LEU A 1 92 ? -12.713 -0.163 6.741 1.00 89.69 92 LEU A C 1
ATOM 762 O O . LEU A 1 92 ? -13.037 0.373 7.801 1.00 89.69 92 LEU A O 1
ATOM 766 N N . ILE A 1 93 ? -12.845 0.453 5.563 1.00 85.06 93 ILE A N 1
ATOM 767 C CA . ILE A 1 93 ? -13.454 1.783 5.409 1.00 85.06 93 ILE A CA 1
ATOM 768 C C . ILE A 1 93 ? -14.932 1.742 5.823 1.00 85.06 93 ILE A C 1
ATOM 770 O O . ILE A 1 93 ? -15.402 2.634 6.531 1.00 85.06 93 ILE A O 1
ATOM 774 N N . GLY A 1 94 ? -15.663 0.696 5.425 1.00 76.88 94 GLY A N 1
ATOM 775 C CA 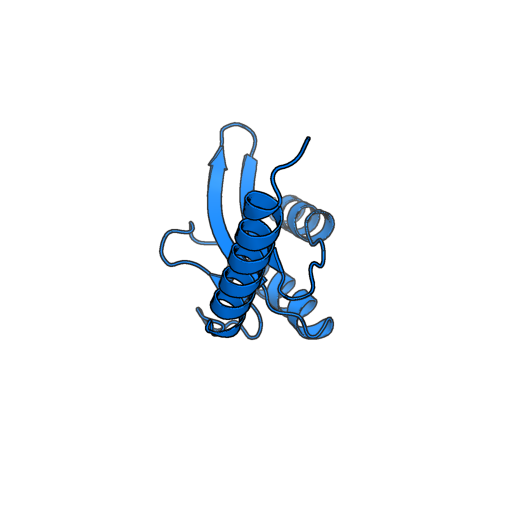. GLY A 1 94 ? -17.076 0.514 5.764 1.00 76.88 94 GLY A CA 1
ATOM 776 C C . GLY A 1 94 ? -17.344 0.280 7.256 1.00 76.88 94 GLY A C 1
ATOM 777 O O . GLY A 1 94 ? -18.395 0.681 7.749 1.00 76.88 94 GLY A O 1
ATOM 778 N N . GLN A 1 95 ? -16.399 -0.325 7.983 1.00 67.50 95 GLN A N 1
ATOM 779 C CA . GLN A 1 95 ? -16.499 -0.605 9.425 1.00 67.50 95 GLN A CA 1
ATOM 780 C C . GLN A 1 95 ? -16.136 0.587 10.325 1.00 67.50 95 GLN A C 1
ATOM 782 O O . GLN A 1 95 ? -16.409 0.549 11.522 1.00 67.50 95 GLN A O 1
ATOM 787 N N . GLY A 1 96 ? -15.512 1.631 9.774 1.00 55.22 96 GLY A N 1
ATOM 788 C CA . GLY A 1 96 ? -15.126 2.844 10.503 1.00 55.22 96 GLY A CA 1
ATOM 789 C C . GLY A 1 96 ? -16.230 3.903 10.629 1.00 55.22 96 GLY A C 1
ATOM 790 O O . GLY A 1 96 ? -15.917 5.042 10.980 1.00 55.22 96 GLY A O 1
ATOM 791 N N . ARG A 1 97 ? -17.484 3.561 10.303 1.00 47.38 97 ARG A N 1
ATOM 792 C CA . ARG A 1 97 ? -18.671 4.421 10.442 1.00 47.38 97 ARG A CA 1
ATOM 793 C C . ARG A 1 97 ? -19.550 4.006 11.611 1.00 47.38 97 ARG A C 1
ATOM 795 O O . ARG A 1 97 ? -19.774 2.788 11.772 1.00 47.38 97 ARG A O 1
#